Protein AF-A0A344U1S7-F1 (afdb_monomer_lite)

pLDDT: mean 80.62, std 12.81, range [41.5, 94.44]

Organism: NCBI:txid68209

Sequence (99 aa):
MEAGEDPEVPEAESQVVTELLNEMLPSVRVPADAAPKEVVRLVAGSLGPALQSMVAGFSLAFTSLAMAHDNGRTDLTSTDVLRTLALEVERGTYDDGTP

Radius of gyration: 18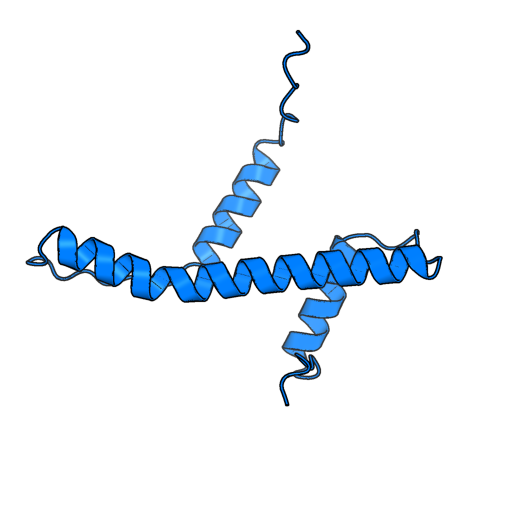.5 Å; chains: 1; bounding box: 39×28×47 Å

Secondary structure (DSSP, 8-state):
----------HHHHHHHHHHHHHHSPP----TT--HHHHHHHHHHHHHHHHHHHHHHHHHHHHHHHHHHHTT-TT--HHHHHHHHHHHHHTT-------

Structure (mmCIF, N/CA/C/O backbone):
data_AF-A0A344U1S7-F1
#
_entry.id   AF-A0A344U1S7-F1
#
loop_
_atom_site.group_PDB
_atom_site.id
_atom_site.type_symbol
_atom_site.label_atom_id
_atom_site.label_alt_id
_atom_site.label_comp_id
_atom_site.label_asym_id
_atom_site.label_entity_id
_atom_site.label_seq_id
_atom_site.pdbx_PDB_ins_code
_atom_site.Cartn_x
_atom_site.Cartn_y
_atom_site.Cartn_z
_atom_site.occupancy
_atom_site.B_iso_or_equiv
_atom_site.auth_seq_id
_atom_site.auth_comp_id
_atom_site.auth_asym_id
_atom_site.auth_atom_id
_atom_site.pdbx_PDB_model_num
ATOM 1 N N . MET A 1 1 ? 20.634 18.777 23.291 1.00 43.12 1 MET A N 1
ATOM 2 C CA . MET A 1 1 ? 20.516 18.284 21.908 1.00 43.12 1 MET A CA 1
ATOM 3 C C . MET A 1 1 ? 20.095 16.838 22.068 1.00 43.12 1 MET A C 1
ATOM 5 O O . MET A 1 1 ? 20.948 16.010 22.349 1.00 43.12 1 MET A O 1
ATOM 9 N N . GLU A 1 2 ? 18.789 16.578 22.122 1.00 43.41 2 GLU A N 1
ATOM 10 C CA . GLU A 1 2 ? 18.279 15.204 22.164 1.00 43.41 2 GLU A CA 1
ATOM 11 C C . GLU A 1 2 ? 18.520 14.607 20.780 1.00 43.41 2 GLU A C 1
ATOM 13 O O . GLU A 1 2 ? 17.964 15.080 19.789 1.00 43.41 2 GLU A O 1
ATOM 18 N N . ALA A 1 3 ? 19.444 13.652 20.702 1.00 50.88 3 ALA A N 1
ATOM 19 C CA . ALA A 1 3 ? 19.511 12.753 19.567 1.00 50.88 3 ALA A CA 1
ATOM 20 C C . ALA A 1 3 ? 18.240 11.909 19.646 1.00 50.88 3 ALA A C 1
ATOM 22 O O . ALA A 1 3 ? 18.039 11.224 20.644 1.00 50.88 3 ALA A O 1
ATOM 23 N N . GLY A 1 4 ? 17.358 12.039 18.656 1.00 50.69 4 GLY A N 1
ATOM 24 C CA . GLY A 1 4 ? 16.210 11.155 18.547 1.00 50.69 4 GLY A CA 1
ATOM 25 C C . GLY A 1 4 ? 16.723 9.724 18.476 1.00 50.69 4 GLY A C 1
ATOM 26 O O . GLY A 1 4 ? 17.434 9.380 17.534 1.00 50.69 4 GLY A O 1
ATOM 27 N N . GLU A 1 5 ? 16.421 8.932 19.501 1.00 47.91 5 GLU A N 1
ATOM 28 C CA . GLU A 1 5 ? 16.435 7.478 19.402 1.00 47.91 5 GLU A CA 1
ATOM 29 C C . GLU A 1 5 ? 15.477 7.123 18.265 1.00 47.91 5 GLU A C 1
ATOM 31 O O . GLU A 1 5 ? 14.259 7.237 18.401 1.00 47.91 5 GLU A O 1
ATOM 36 N N . ASP A 1 6 ? 16.041 6.788 17.104 1.00 58.94 6 ASP A N 1
ATOM 37 C CA . ASP A 1 6 ? 15.297 6.083 16.070 1.00 58.94 6 ASP A CA 1
ATOM 38 C C . ASP A 1 6 ? 14.813 4.789 16.738 1.00 58.94 6 ASP A C 1
ATOM 40 O O . ASP A 1 6 ? 15.647 4.079 17.314 1.00 58.94 6 ASP A O 1
ATOM 44 N N . PRO A 1 7 ? 13.500 4.507 16.774 1.00 57.25 7 PRO A N 1
ATOM 45 C CA . PRO A 1 7 ? 13.012 3.291 17.399 1.00 57.25 7 PRO A CA 1
ATOM 46 C C . PRO A 1 7 ? 13.743 2.106 16.768 1.00 57.25 7 PRO A C 1
ATOM 48 O O . PRO A 1 7 ? 13.737 1.952 15.548 1.00 57.25 7 PRO A O 1
ATOM 51 N N . GLU A 1 8 ? 14.401 1.292 17.597 1.00 61.00 8 GLU A N 1
ATOM 52 C CA . GLU A 1 8 ? 15.025 0.042 17.169 1.00 61.00 8 GLU A CA 1
ATOM 53 C C . GLU A 1 8 ? 13.910 -0.865 16.638 1.00 61.00 8 GLU A C 1
ATOM 55 O O . GLU A 1 8 ? 13.229 -1.561 17.393 1.00 61.00 8 GLU A O 1
ATOM 60 N N . VAL A 1 9 ? 13.659 -0.789 15.329 1.00 62.31 9 VAL A N 1
ATOM 61 C CA . VAL A 1 9 ? 12.727 -1.680 14.647 1.00 62.31 9 VAL A CA 1
ATOM 62 C C . VAL A 1 9 ? 13.352 -3.073 14.717 1.00 62.31 9 VAL A C 1
ATOM 64 O O . VAL A 1 9 ? 14.459 -3.253 14.199 1.00 62.31 9 VAL A O 1
ATOM 67 N N . PRO A 1 10 ? 12.697 -4.061 15.351 1.00 70.31 10 PRO A N 1
ATOM 68 C CA . PRO A 1 10 ? 13.207 -5.423 15.414 1.00 70.31 10 PRO A CA 1
ATOM 69 C C . PRO A 1 10 ? 13.580 -5.918 14.011 1.00 70.31 10 PRO A C 1
ATOM 71 O O . PRO A 1 10 ? 12.798 -5.762 13.073 1.00 70.31 10 PRO A O 1
ATOM 74 N N . GLU A 1 11 ? 14.746 -6.553 13.855 1.00 68.25 11 GLU A N 1
ATOM 75 C CA . GLU A 1 11 ? 15.239 -7.046 12.553 1.00 68.25 11 GLU A CA 1
ATOM 76 C C . GLU A 1 11 ? 14.191 -7.898 11.808 1.00 68.25 11 GLU A C 1
ATOM 78 O O . GLU A 1 11 ? 14.080 -7.832 10.584 1.00 68.25 11 GLU A O 1
ATOM 83 N N . ALA A 1 12 ? 13.362 -8.633 12.558 1.00 67.19 12 ALA A N 1
ATOM 84 C CA . ALA A 1 12 ? 12.248 -9.417 12.033 1.00 67.19 12 ALA A CA 1
ATOM 85 C C . ALA A 1 12 ? 11.151 -8.562 11.363 1.00 67.19 12 ALA A C 1
ATOM 87 O O . ALA A 1 12 ? 10.628 -8.951 10.322 1.00 67.19 12 ALA A O 1
ATOM 88 N N . GLU A 1 13 ? 10.810 -7.394 11.915 1.00 67.25 13 GLU A N 1
ATOM 89 C CA . GLU A 1 13 ? 9.816 -6.486 11.324 1.00 67.25 13 GLU A CA 1
ATOM 90 C C . GLU A 1 13 ? 10.358 -5.836 10.045 1.00 67.25 13 GLU A C 1
ATOM 92 O O . GLU A 1 13 ? 9.651 -5.746 9.041 1.00 67.25 13 GLU A O 1
ATOM 97 N N . SER A 1 14 ? 11.643 -5.471 10.041 1.00 70.44 14 SER A N 1
ATOM 98 C CA . SER A 1 14 ? 12.332 -4.947 8.854 1.00 70.44 14 SER A CA 1
ATOM 99 C C . SER A 1 14 ? 12.363 -5.965 7.703 1.00 70.44 14 SER A C 1
ATOM 101 O O . SER A 1 14 ? 12.140 -5.617 6.536 1.00 70.44 14 SER A O 1
ATOM 103 N N . GLN A 1 15 ? 12.568 -7.247 8.022 1.00 77.00 15 GLN A N 1
ATOM 104 C CA . GLN A 1 15 ? 12.548 -8.324 7.034 1.00 77.00 15 GLN A CA 1
ATOM 105 C C . GLN A 1 15 ? 11.154 -8.516 6.417 1.00 77.00 15 GLN A C 1
ATOM 107 O O . GLN A 1 15 ? 11.044 -8.592 5.194 1.00 77.00 15 GLN A O 1
ATOM 112 N N . VAL A 1 16 ? 10.093 -8.510 7.230 1.00 80.19 16 VAL A N 1
ATOM 113 C CA . VAL A 1 16 ? 8.702 -8.631 6.749 1.00 80.19 16 VAL A CA 1
ATOM 114 C C . VAL A 1 16 ? 8.327 -7.469 5.826 1.00 80.19 16 VAL A C 1
ATOM 116 O O . VAL A 1 16 ? 7.724 -7.681 4.773 1.00 80.19 16 VAL A O 1
ATOM 119 N N . VAL A 1 17 ? 8.721 -6.240 6.173 1.00 75.56 17 VAL A N 1
ATOM 120 C CA . VAL A 1 17 ? 8.490 -5.065 5.316 1.00 75.56 17 VAL A CA 1
ATOM 121 C C . VAL A 1 17 ? 9.234 -5.206 3.987 1.00 75.56 17 VAL A C 1
ATOM 123 O O . VAL A 1 17 ? 8.677 -4.906 2.933 1.00 75.56 17 VAL A O 1
ATOM 126 N N . THR A 1 18 ? 10.471 -5.698 4.015 1.00 77.56 18 THR A N 1
ATOM 127 C CA . THR A 1 18 ? 11.276 -5.905 2.803 1.00 77.56 18 THR A CA 1
ATOM 128 C C . THR A 1 18 ? 10.682 -6.982 1.892 1.00 77.56 18 THR A C 1
ATOM 130 O O . THR A 1 18 ? 10.661 -6.811 0.673 1.00 77.56 18 THR A O 1
ATOM 133 N N . GLU A 1 19 ? 10.173 -8.077 2.456 1.00 85.12 19 GLU A N 1
ATOM 134 C CA . GLU A 1 19 ? 9.489 -9.134 1.700 1.00 85.12 19 GLU A CA 1
ATOM 135 C C . GLU A 1 19 ? 8.210 -8.610 1.040 1.00 85.12 19 GLU A C 1
ATOM 137 O O . GLU A 1 19 ? 8.063 -8.740 -0.175 1.00 85.12 19 GLU A O 1
ATOM 142 N N . LEU A 1 20 ? 7.358 -7.908 1.793 1.00 80.50 20 LEU A N 1
ATOM 143 C CA . LEU A 1 20 ? 6.149 -7.281 1.255 1.00 80.50 20 LEU A CA 1
ATOM 144 C C . LEU A 1 20 ? 6.468 -6.286 0.130 1.00 80.50 20 LEU A C 1
ATOM 146 O O . LEU A 1 20 ? 5.785 -6.253 -0.893 1.00 80.50 20 LEU A O 1
ATOM 150 N N . LEU A 1 21 ? 7.517 -5.476 0.295 1.00 79.50 21 LEU A N 1
ATOM 151 C CA . LEU A 1 21 ? 7.972 -4.565 -0.754 1.00 79.50 21 LEU A CA 1
ATOM 152 C C . LEU A 1 21 ? 8.371 -5.340 -2.013 1.00 79.50 21 LEU A C 1
ATOM 154 O O . LEU A 1 21 ? 7.935 -4.989 -3.104 1.00 79.50 21 LEU A O 1
ATOM 158 N N . ASN A 1 22 ? 9.145 -6.416 -1.885 1.00 82.38 22 ASN A N 1
ATOM 159 C CA . ASN A 1 22 ? 9.537 -7.230 -3.036 1.00 82.38 22 ASN A CA 1
ATOM 160 C C . ASN A 1 22 ? 8.343 -7.905 -3.732 1.00 82.38 22 ASN A C 1
ATOM 162 O O . ASN A 1 22 ? 8.385 -8.075 -4.949 1.00 82.38 22 ASN A O 1
ATOM 166 N N . GLU A 1 23 ? 7.287 -8.258 -2.997 1.00 83.06 23 GLU A N 1
ATOM 167 C CA . GLU A 1 23 ? 6.049 -8.803 -3.569 1.00 83.06 23 GLU A CA 1
ATOM 168 C C . GLU A 1 23 ? 5.226 -7.749 -4.323 1.00 83.06 23 GLU A C 1
ATOM 170 O O . GLU A 1 23 ? 4.649 -8.040 -5.372 1.00 83.06 23 GLU A O 1
ATOM 175 N N . MET A 1 24 ? 5.184 -6.518 -3.811 1.00 81.38 24 MET A N 1
ATOM 176 C CA . MET A 1 24 ? 4.397 -5.424 -4.389 1.00 81.38 24 MET A CA 1
ATOM 177 C C . MET A 1 24 ? 5.079 -4.751 -5.587 1.00 81.38 24 MET A C 1
ATOM 179 O O . MET A 1 24 ? 4.407 -4.128 -6.417 1.00 81.38 24 MET A O 1
ATOM 183 N N . LEU A 1 25 ? 6.409 -4.831 -5.686 1.00 83.38 25 LEU A N 1
ATOM 184 C CA . LEU A 1 25 ? 7.156 -4.174 -6.754 1.00 83.38 25 LEU A CA 1
ATOM 185 C C . LEU A 1 25 ? 7.084 -4.971 -8.070 1.00 83.38 25 LEU A C 1
ATOM 187 O O . LEU A 1 25 ? 7.333 -6.177 -8.105 1.00 83.38 25 LEU A O 1
ATOM 191 N N . PRO A 1 26 ? 6.806 -4.305 -9.203 1.00 82.88 26 PRO A N 1
ATOM 192 C CA . PRO A 1 26 ? 6.752 -4.974 -10.491 1.00 82.88 26 PRO A CA 1
ATOM 193 C C . PRO A 1 26 ? 8.144 -5.410 -10.955 1.00 82.88 26 PRO A C 1
ATOM 195 O O . PRO A 1 26 ? 9.136 -4.694 -10.814 1.00 82.88 26 PRO A O 1
ATOM 198 N N . SER A 1 27 ? 8.207 -6.561 -11.624 1.00 83.88 27 SER A N 1
ATOM 199 C CA . SER A 1 27 ? 9.420 -6.986 -12.325 1.00 83.88 27 SER A CA 1
ATOM 200 C C . SER A 1 27 ? 9.685 -6.094 -13.545 1.00 83.88 27 SER A C 1
ATOM 202 O O . SER A 1 27 ? 8.917 -6.104 -14.510 1.00 83.88 27 SER A O 1
ATOM 204 N N . VAL A 1 28 ? 10.801 -5.358 -13.542 1.00 83.50 28 VAL A N 1
ATOM 205 C CA . VAL A 1 28 ? 11.218 -4.497 -14.662 1.00 83.50 28 VAL A CA 1
ATOM 206 C C . VAL A 1 28 ? 12.189 -5.255 -15.569 1.00 83.50 28 VAL A C 1
ATOM 208 O O . VAL A 1 28 ? 13.300 -5.590 -15.163 1.00 83.50 28 VAL A O 1
ATOM 211 N N . ARG A 1 29 ? 11.796 -5.522 -16.820 1.00 86.19 29 ARG A N 1
ATOM 212 C CA . ARG A 1 29 ? 12.698 -6.109 -17.826 1.00 86.19 29 ARG A CA 1
ATOM 213 C C . ARG A 1 29 ? 13.520 -5.012 -18.495 1.00 86.19 29 ARG A C 1
ATOM 215 O O . ARG A 1 29 ? 12.955 -4.119 -19.121 1.00 86.19 29 ARG A O 1
ATOM 222 N N . VAL A 1 30 ? 14.843 -5.103 -18.383 1.00 87.44 30 VAL A N 1
ATOM 223 C CA . VAL A 1 30 ? 15.787 -4.131 -18.952 1.00 87.44 30 VAL A CA 1
ATOM 224 C C . VAL A 1 30 ? 16.497 -4.744 -20.168 1.00 87.44 30 VAL A C 1
ATOM 226 O O . VAL A 1 30 ? 17.069 -5.828 -20.034 1.00 87.44 30 VAL A O 1
ATOM 229 N N . PRO A 1 31 ? 16.471 -4.095 -21.348 1.00 89.50 31 PRO A N 1
ATOM 230 C CA . PRO A 1 31 ? 17.261 -4.522 -22.505 1.00 89.50 31 PRO A CA 1
ATOM 231 C C . PRO A 1 31 ? 18.766 -4.492 -22.213 1.00 89.50 31 PRO A C 1
ATOM 233 O O . PRO A 1 31 ? 19.251 -3.589 -21.535 1.00 89.50 31 PRO A O 1
ATOM 236 N N . ALA A 1 32 ? 19.518 -5.461 -22.741 1.00 89.56 32 ALA A N 1
ATOM 237 C CA . ALA A 1 32 ? 20.959 -5.578 -22.485 1.00 89.56 32 ALA A CA 1
ATOM 238 C C . ALA A 1 32 ? 21.783 -4.412 -23.067 1.00 89.56 32 ALA A C 1
ATOM 240 O O . ALA A 1 32 ? 22.891 -4.146 -22.609 1.00 89.56 32 ALA A O 1
ATOM 241 N N . ASP A 1 33 ? 21.240 -3.728 -24.071 1.00 92.81 33 ASP A N 1
ATOM 242 C CA . ASP A 1 33 ? 21.818 -2.586 -24.775 1.00 92.81 33 ASP A CA 1
ATOM 243 C C . ASP A 1 33 ? 21.254 -1.232 -24.310 1.00 92.81 33 ASP A C 1
ATOM 245 O O . ASP A 1 33 ? 21.603 -0.196 -24.877 1.00 92.81 33 ASP A O 1
ATOM 249 N N . ALA A 1 34 ? 20.410 -1.219 -23.271 1.00 91.00 34 ALA A N 1
ATOM 250 C CA . ALA A 1 34 ? 19.792 0.002 -22.773 1.00 91.00 34 ALA A CA 1
ATOM 251 C C . ALA A 1 34 ? 20.838 0.987 -22.232 1.00 91.00 34 ALA A C 1
ATOM 253 O O . ALA A 1 34 ? 21.650 0.663 -21.357 1.00 91.00 34 ALA A O 1
ATOM 254 N N . ALA A 1 35 ? 20.770 2.236 -22.690 1.00 94.44 35 ALA A N 1
ATOM 255 C CA . ALA A 1 35 ? 21.568 3.306 -22.116 1.00 94.44 35 ALA A CA 1
ATOM 256 C C . ALA A 1 35 ? 21.111 3.593 -20.670 1.00 94.44 35 ALA A C 1
ATOM 258 O O . ALA A 1 35 ? 19.919 3.490 -20.365 1.00 94.44 35 ALA A O 1
ATOM 259 N N . PRO A 1 36 ? 21.996 4.070 -19.773 1.00 91.19 36 PRO A N 1
ATOM 260 C CA . PRO A 1 36 ? 21.640 4.337 -18.374 1.00 91.19 36 PRO A CA 1
ATOM 261 C C . PRO A 1 36 ? 20.386 5.211 -18.187 1.00 91.19 36 PRO A C 1
ATOM 263 O O . PRO A 1 36 ? 19.570 4.972 -17.300 1.00 91.19 36 PRO A O 1
ATOM 266 N N . LYS A 1 37 ? 20.179 6.202 -19.064 1.00 91.62 37 LYS A N 1
ATOM 267 C CA . LYS A 1 37 ? 18.998 7.081 -19.035 1.00 91.62 37 LYS A CA 1
ATOM 268 C C . LYS A 1 37 ? 17.694 6.349 -19.380 1.00 91.62 37 LYS A C 1
ATOM 270 O O . LYS A 1 37 ? 16.634 6.720 -18.877 1.00 91.62 37 LYS A O 1
ATOM 275 N N . GLU A 1 38 ? 17.761 5.337 -20.238 1.00 90.12 38 GLU A N 1
ATOM 276 C CA . GLU A 1 38 ? 16.612 4.514 -20.626 1.00 90.12 38 GLU A CA 1
ATOM 277 C C . GLU A 1 38 ? 16.228 3.566 -19.494 1.00 90.12 38 GLU A C 1
ATOM 279 O O . GLU A 1 38 ? 15.044 3.452 -19.184 1.00 90.12 38 GLU A O 1
ATOM 284 N N . VAL A 1 39 ? 17.217 2.998 -18.795 1.00 90.19 39 VAL A N 1
ATOM 285 C CA . VAL A 1 39 ? 16.995 2.197 -17.582 1.00 90.19 39 VAL A CA 1
ATOM 286 C C . VAL A 1 39 ? 16.269 3.014 -16.515 1.00 90.19 39 VAL A C 1
ATOM 288 O O . VAL A 1 39 ? 15.244 2.577 -16.002 1.00 90.19 39 VAL A O 1
ATOM 291 N N . VAL A 1 40 ? 16.735 4.235 -16.227 1.00 89.56 40 VAL A N 1
ATOM 292 C CA . VAL A 1 40 ? 16.078 5.123 -15.250 1.00 89.56 40 VAL A CA 1
ATOM 293 C C . VAL A 1 40 ? 14.626 5.401 -15.639 1.00 89.56 40 VAL A C 1
ATOM 295 O O . VAL A 1 40 ? 13.741 5.368 -14.786 1.00 89.56 40 VAL A O 1
ATOM 298 N N . ARG A 1 41 ? 14.356 5.644 -16.926 1.00 89.75 41 ARG A N 1
ATOM 299 C CA . ARG A 1 41 ? 12.995 5.902 -17.411 1.00 89.75 41 ARG A CA 1
ATOM 300 C C . ARG A 1 41 ? 12.101 4.661 -17.304 1.00 89.75 41 ARG A C 1
ATOM 302 O O . ARG A 1 41 ? 10.946 4.800 -16.914 1.00 89.75 41 ARG A O 1
ATOM 309 N N . LEU A 1 42 ? 12.628 3.476 -17.617 1.00 89.56 42 LEU A N 1
ATOM 310 C CA . LEU A 1 42 ? 11.921 2.197 -17.485 1.00 89.56 42 LEU A CA 1
ATOM 311 C C . LEU A 1 42 ? 11.563 1.900 -16.028 1.00 89.56 42 LEU A C 1
ATOM 313 O O . LEU A 1 42 ? 10.415 1.562 -15.733 1.00 89.56 42 LEU A O 1
ATOM 317 N N . VAL A 1 43 ? 12.524 2.074 -15.119 1.00 86.81 43 VAL A N 1
ATOM 318 C CA . VAL A 1 43 ? 12.305 1.881 -13.683 1.00 86.81 43 VAL A CA 1
ATOM 319 C C . VAL A 1 43 ? 11.286 2.890 -13.170 1.00 86.81 43 VAL A C 1
ATOM 321 O O . VAL A 1 43 ? 10.283 2.477 -12.604 1.00 86.81 43 VAL A O 1
ATOM 324 N N . ALA A 1 44 ? 11.463 4.189 -13.427 1.00 86.50 44 ALA A N 1
ATOM 325 C CA . ALA A 1 44 ? 10.531 5.217 -12.958 1.00 86.50 44 ALA A CA 1
ATOM 326 C C . ALA A 1 44 ? 9.100 5.004 -13.482 1.00 86.50 44 ALA A C 1
ATOM 328 O O . ALA A 1 44 ? 8.142 5.143 -12.724 1.00 86.50 44 ALA A O 1
ATOM 329 N N . GLY A 1 45 ? 8.952 4.624 -14.756 1.00 87.31 45 GLY A N 1
ATOM 330 C CA . GLY A 1 45 ? 7.647 4.346 -15.359 1.00 87.31 45 GLY A CA 1
ATOM 331 C C . GLY A 1 45 ? 6.957 3.101 -14.798 1.00 87.31 45 GLY A C 1
ATOM 332 O O . GLY A 1 45 ? 5.732 3.050 -14.781 1.00 87.31 45 GLY A O 1
ATOM 333 N N . SER A 1 46 ? 7.725 2.121 -14.318 1.00 86.12 46 SER A N 1
ATOM 334 C CA . SER A 1 46 ? 7.179 0.874 -13.766 1.00 86.12 46 SER A CA 1
ATOM 335 C C . SER A 1 46 ? 6.919 0.975 -12.263 1.00 86.12 46 SER A C 1
ATOM 337 O O . SER A 1 46 ? 5.877 0.548 -11.781 1.00 86.12 46 SER A O 1
ATOM 339 N N . LEU A 1 47 ? 7.858 1.560 -11.517 1.00 85.81 47 LEU A N 1
ATOM 340 C CA . LEU A 1 47 ? 7.804 1.653 -10.058 1.00 85.81 47 LEU A CA 1
ATOM 341 C C . LEU A 1 47 ? 6.854 2.753 -9.579 1.00 85.81 47 LEU A C 1
ATOM 343 O O . LEU A 1 47 ? 6.222 2.594 -8.541 1.00 85.81 47 LEU A O 1
ATOM 347 N N . GLY A 1 48 ? 6.745 3.857 -10.326 1.00 84.38 48 GLY A N 1
ATOM 348 C CA . GLY A 1 48 ? 5.933 5.015 -9.945 1.00 84.38 48 GLY A CA 1
ATOM 349 C C . GLY A 1 48 ? 4.485 4.655 -9.593 1.00 84.38 48 GLY A C 1
ATOM 350 O O . GLY A 1 48 ? 4.060 4.962 -8.479 1.00 84.38 48 GLY A O 1
ATOM 351 N N . PRO A 1 49 ? 3.742 3.960 -10.477 1.00 87.06 49 PRO A N 1
ATOM 352 C CA . PRO A 1 49 ? 2.372 3.542 -10.189 1.00 87.06 49 PRO A CA 1
ATOM 353 C C . PRO A 1 49 ? 2.258 2.627 -8.964 1.00 87.06 49 PRO A C 1
ATOM 355 O O . PRO A 1 49 ? 1.387 2.841 -8.128 1.00 87.06 49 PRO A O 1
ATOM 358 N N . ALA A 1 50 ? 3.160 1.651 -8.817 1.00 85.12 50 ALA A N 1
ATOM 359 C CA . ALA A 1 50 ? 3.138 0.725 -7.684 1.00 85.12 50 ALA A CA 1
ATOM 360 C C . ALA A 1 50 ? 3.355 1.459 -6.350 1.00 85.12 50 ALA A C 1
ATOM 362 O O . ALA A 1 50 ? 2.590 1.276 -5.405 1.00 85.12 50 ALA A O 1
ATOM 363 N N . LEU A 1 51 ? 4.343 2.359 -6.298 1.00 84.62 51 LEU A N 1
ATOM 364 C CA . LEU A 1 51 ? 4.607 3.190 -5.122 1.00 84.62 51 LEU A CA 1
ATOM 365 C C . LEU A 1 51 ? 3.425 4.113 -4.803 1.00 84.62 51 LEU A C 1
ATOM 367 O O . LEU A 1 51 ? 3.063 4.260 -3.638 1.00 84.62 51 LEU A O 1
ATOM 371 N N . GLN A 1 52 ? 2.793 4.701 -5.821 1.00 87.75 52 GLN A N 1
ATOM 372 C CA . GLN A 1 52 ? 1.604 5.532 -5.636 1.00 87.75 52 GLN A CA 1
ATOM 373 C C . GLN A 1 52 ? 0.442 4.727 -5.035 1.00 87.75 52 GLN A C 1
ATOM 375 O O . GLN A 1 52 ? -0.189 5.196 -4.089 1.00 87.75 52 GLN A O 1
ATOM 380 N N . SER A 1 53 ? 0.188 3.514 -5.533 1.00 84.94 53 SER A N 1
ATOM 381 C CA . SER A 1 53 ? -0.835 2.619 -4.979 1.00 84.94 53 SER A CA 1
ATOM 382 C C . SER A 1 53 ? -0.541 2.229 -3.530 1.00 84.94 53 SER A C 1
ATOM 384 O O . SER A 1 53 ? -1.453 2.239 -2.707 1.00 84.94 53 SER A O 1
ATOM 386 N N . MET A 1 54 ? 0.721 1.945 -3.188 1.00 83.50 54 MET A N 1
ATOM 387 C CA . MET A 1 54 ? 1.111 1.651 -1.804 1.00 83.50 54 MET A CA 1
ATOM 388 C C . MET A 1 54 ? 0.832 2.835 -0.876 1.00 83.50 54 MET A C 1
ATOM 390 O O . MET A 1 54 ? 0.192 2.666 0.160 1.00 83.50 54 MET A O 1
ATOM 394 N N . VAL A 1 55 ? 1.269 4.040 -1.256 1.00 87.50 55 VAL A N 1
ATOM 395 C CA . VAL A 1 55 ? 1.031 5.256 -0.462 1.00 87.50 55 VAL A CA 1
ATOM 396 C C . VAL A 1 55 ? -0.467 5.500 -0.280 1.00 87.50 55 VAL A C 1
ATOM 398 O O . VAL A 1 55 ? -0.896 5.757 0.842 1.00 87.50 55 VAL A O 1
ATOM 401 N N . ALA A 1 56 ? -1.265 5.359 -1.341 1.00 87.12 56 ALA A N 1
ATOM 402 C CA . ALA A 1 56 ? -2.716 5.515 -1.268 1.00 87.12 56 ALA A CA 1
ATOM 403 C C . ALA A 1 56 ? -3.359 4.514 -0.291 1.00 87.12 56 ALA A C 1
ATOM 405 O O . ALA A 1 56 ? -4.137 4.919 0.572 1.00 87.12 56 ALA A O 1
ATOM 406 N N . GLY A 1 57 ? -2.980 3.232 -0.363 1.00 84.12 57 GLY A N 1
ATOM 407 C CA . GLY A 1 57 ? -3.470 2.199 0.554 1.00 84.12 57 GLY A CA 1
ATOM 408 C C . GLY A 1 57 ? -3.105 2.474 2.017 1.00 84.12 57 GLY A C 1
ATOM 409 O O . GLY A 1 57 ? -3.953 2.344 2.901 1.00 84.12 57 GLY A O 1
ATOM 410 N N . PHE A 1 58 ? -1.875 2.927 2.287 1.00 84.69 58 PHE A N 1
ATOM 411 C CA . PHE A 1 58 ? -1.465 3.318 3.639 1.00 84.69 58 PHE A CA 1
ATOM 412 C C . PHE A 1 58 ? -2.218 4.552 4.146 1.00 84.69 58 PHE A C 1
ATOM 414 O O . PHE A 1 58 ? -2.671 4.555 5.292 1.00 84.69 58 PHE A O 1
ATOM 421 N N . SER A 1 59 ? -2.384 5.583 3.312 1.00 90.19 59 SER A N 1
ATOM 422 C CA . SER A 1 59 ? -3.162 6.775 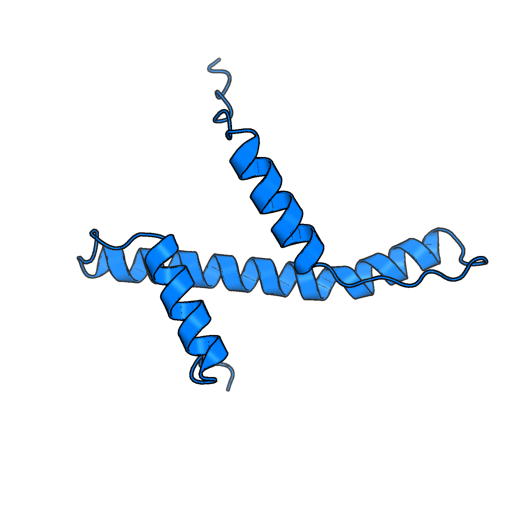3.668 1.00 90.19 59 SER A CA 1
ATOM 423 C C . SER A 1 59 ? -4.604 6.416 4.016 1.00 90.19 59 SER A C 1
ATOM 425 O O . SER A 1 59 ? -5.102 6.843 5.055 1.00 90.19 59 SER A O 1
ATOM 427 N N . LEU A 1 60 ? -5.243 5.569 3.210 1.00 87.12 60 LEU A N 1
ATOM 428 C CA . LEU A 1 60 ? -6.592 5.074 3.463 1.00 87.12 60 LEU A CA 1
ATOM 429 C C . 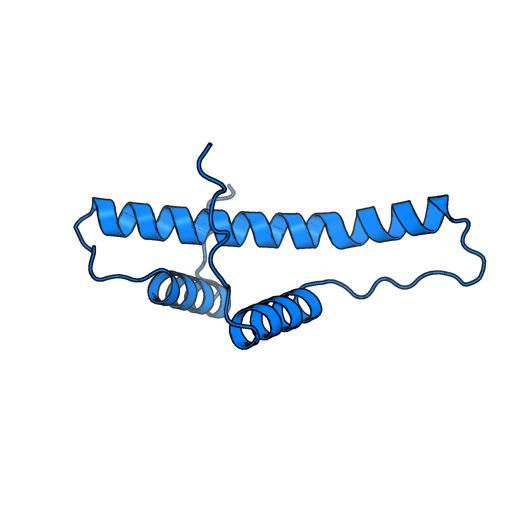LEU A 1 60 ? -6.696 4.320 4.793 1.00 87.12 60 LEU A C 1
ATOM 431 O O . LEU A 1 60 ? -7.608 4.586 5.577 1.00 87.12 60 LEU A O 1
ATOM 435 N N . ALA A 1 61 ? -5.778 3.389 5.060 1.00 85.88 61 ALA A N 1
ATOM 436 C CA . ALA A 1 61 ? -5.776 2.624 6.303 1.00 85.88 61 ALA A CA 1
ATOM 437 C C . ALA A 1 61 ? -5.610 3.538 7.524 1.00 85.88 61 ALA A C 1
ATOM 439 O O . ALA A 1 61 ? -6.316 3.382 8.521 1.00 85.88 61 ALA A O 1
ATOM 440 N N . PHE A 1 62 ? -4.726 4.534 7.427 1.00 87.50 62 PHE A N 1
ATOM 441 C CA . PHE A 1 62 ? -4.503 5.499 8.497 1.00 87.50 62 PHE A CA 1
ATOM 442 C C . PHE A 1 62 ? -5.731 6.387 8.736 1.00 87.50 62 PHE A C 1
ATOM 444 O O . PHE A 1 62 ? -6.168 6.539 9.876 1.00 87.50 62 PHE A O 1
ATOM 451 N N . THR A 1 63 ? -6.338 6.923 7.674 1.00 91.19 63 THR A N 1
ATOM 452 C CA . THR A 1 63 ? -7.573 7.712 7.774 1.00 91.19 63 THR A CA 1
ATOM 453 C C . THR A 1 63 ? -8.722 6.880 8.338 1.00 91.19 63 THR A C 1
ATOM 455 O O . THR A 1 63 ? -9.447 7.355 9.207 1.00 91.19 63 THR A O 1
ATOM 458 N N . SER A 1 64 ? -8.862 5.625 7.912 1.00 87.56 64 SER A N 1
ATOM 459 C CA . SER A 1 64 ? -9.891 4.708 8.416 1.00 87.56 64 SER A CA 1
ATOM 460 C C . SER A 1 64 ? -9.729 4.422 9.909 1.00 87.56 64 SER A C 1
ATOM 462 O O . SER A 1 64 ? -10.714 4.422 10.648 1.00 87.56 64 SER A O 1
ATOM 464 N N . LEU A 1 65 ? -8.489 4.246 10.375 1.00 90.50 65 LEU A N 1
ATOM 465 C CA . LEU A 1 65 ? -8.195 4.076 11.795 1.00 90.50 65 LEU A CA 1
ATOM 466 C C . LEU A 1 65 ? -8.514 5.340 12.600 1.00 90.50 65 LEU A C 1
ATOM 468 O O . LEU A 1 65 ? -9.181 5.250 13.629 1.00 90.50 65 LEU A O 1
ATOM 472 N N . ALA A 1 66 ? -8.091 6.507 12.110 1.00 91.12 66 ALA A N 1
ATOM 473 C CA . ALA A 1 66 ? -8.386 7.785 12.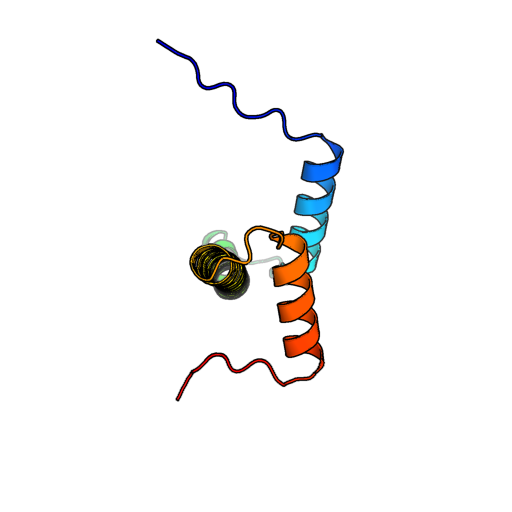751 1.00 91.12 66 ALA A CA 1
ATOM 474 C C . ALA A 1 66 ? -9.902 8.005 12.876 1.00 91.12 66 ALA A C 1
ATOM 476 O O . ALA A 1 66 ? -10.394 8.271 13.968 1.00 91.12 66 ALA A O 1
ATOM 477 N N . MET A 1 67 ? -10.661 7.770 11.798 1.00 89.88 67 MET A N 1
ATOM 478 C CA . MET A 1 67 ? -12.125 7.855 11.822 1.00 89.88 67 MET A CA 1
ATOM 479 C C . MET A 1 67 ? -12.748 6.888 12.833 1.00 89.88 67 MET A C 1
ATOM 481 O O . MET A 1 67 ? -13.715 7.238 13.507 1.00 89.88 67 MET A O 1
ATOM 485 N N . ALA A 1 68 ? -12.231 5.665 12.961 1.00 88.88 68 ALA A N 1
ATOM 486 C CA . ALA A 1 68 ? -12.738 4.728 13.955 1.00 88.88 68 ALA A CA 1
ATOM 487 C C . ALA A 1 68 ? -12.483 5.217 15.389 1.00 88.88 68 ALA A C 1
ATOM 489 O O . ALA A 1 68 ? -13.390 5.185 16.226 1.00 88.88 68 ALA A O 1
ATOM 490 N N . HIS A 1 69 ? -11.276 5.711 15.666 1.00 91.50 69 HIS A N 1
ATOM 491 C CA . HIS A 1 69 ? -10.902 6.244 16.978 1.00 91.50 69 HIS A CA 1
ATOM 492 C C . HIS A 1 69 ? -11.712 7.490 17.339 1.00 91.50 69 HIS A C 1
ATOM 494 O O . HIS A 1 69 ? -12.229 7.563 18.455 1.00 91.50 69 HIS A O 1
ATOM 500 N N . ASP A 1 70 ? -11.917 8.402 16.387 1.00 91.19 70 ASP A N 1
ATOM 501 C CA . ASP A 1 70 ? -12.744 9.604 16.554 1.00 91.19 70 ASP A CA 1
ATOM 502 C C . ASP A 1 70 ? -14.212 9.261 16.868 1.00 91.19 70 ASP A C 1
ATOM 504 O O . ASP A 1 70 ? -14.881 9.970 17.620 1.00 91.19 70 ASP A O 1
ATOM 508 N N . ASN A 1 71 ? -14.706 8.126 16.363 1.00 90.50 71 ASN A N 1
ATOM 509 C CA . ASN A 1 71 ? -16.036 7.590 16.670 1.00 90.50 71 ASN A CA 1
ATOM 510 C C . ASN A 1 71 ? -16.093 6.787 17.988 1.00 90.50 71 ASN A C 1
ATOM 512 O O . ASN A 1 71 ? -17.094 6.126 18.275 1.00 90.50 71 ASN A O 1
ATOM 516 N N . GLY A 1 72 ? -15.029 6.818 18.795 1.00 89.56 72 GLY A N 1
ATOM 517 C CA . GLY A 1 72 ? -14.948 6.152 20.096 1.00 89.56 72 GLY A CA 1
ATOM 518 C C . GLY A 1 72 ? -14.562 4.672 20.037 1.00 89.56 72 GLY A C 1
ATOM 519 O O . GLY A 1 72 ? -14.517 4.021 21.080 1.00 89.56 72 GLY A O 1
ATOM 520 N N . ARG A 1 73 ? -14.247 4.132 18.852 1.00 88.38 73 ARG A N 1
ATOM 521 C CA . ARG A 1 73 ? -13.744 2.759 18.659 1.00 88.38 73 ARG A CA 1
ATOM 522 C C . ARG A 1 73 ? -12.226 2.701 18.804 1.00 88.38 73 ARG A C 1
ATOM 524 O O . ARG A 1 73 ? -11.514 2.245 17.912 1.00 88.38 73 ARG A O 1
ATOM 531 N N . THR A 1 74 ? -11.722 3.185 19.935 1.00 89.50 74 THR A N 1
ATOM 532 C CA . THR A 1 74 ? -10.282 3.194 20.251 1.00 89.50 74 THR A CA 1
ATOM 533 C C . THR A 1 74 ? -9.721 1.801 20.548 1.00 89.50 74 THR A C 1
ATOM 535 O O . THR A 1 74 ? -8.511 1.643 20.682 1.00 89.50 74 THR A O 1
ATOM 538 N N . ASP A 1 75 ? -10.589 0.786 20.618 1.00 90.75 75 ASP A N 1
ATOM 539 C CA . ASP A 1 75 ? -10.237 -0.632 20.706 1.00 90.75 75 ASP A CA 1
ATOM 540 C C . ASP A 1 75 ? -9.659 -1.198 19.400 1.00 90.75 75 ASP A C 1
ATOM 542 O O . ASP A 1 75 ? -9.020 -2.248 19.428 1.00 90.75 75 ASP A O 1
ATOM 546 N N . LEU A 1 76 ? -9.880 -0.529 18.263 1.00 90.06 76 LEU A N 1
ATOM 547 C CA . LEU A 1 76 ? -9.412 -1.006 16.965 1.00 90.06 76 LEU A CA 1
ATOM 548 C C . LEU A 1 76 ? -7.936 -0.689 16.736 1.00 90.06 76 LEU A C 1
ATOM 550 O O . LEU A 1 76 ? -7.471 0.424 16.993 1.00 90.06 76 LEU A O 1
ATOM 554 N N . THR A 1 77 ? -7.215 -1.657 16.177 1.00 88.75 77 THR A N 1
ATOM 555 C CA . THR A 1 77 ? -5.818 -1.493 15.763 1.00 88.75 77 THR A CA 1
ATOM 556 C C . THR A 1 77 ? -5.704 -1.232 14.259 1.00 88.75 77 THR A C 1
ATOM 558 O O . THR A 1 77 ? -6.617 -1.530 13.485 1.00 88.75 77 THR A O 1
ATOM 561 N N . SER A 1 78 ? -4.552 -0.721 13.810 1.00 81.31 78 SER A N 1
ATOM 562 C CA . SER A 1 78 ? -4.230 -0.607 12.378 1.00 81.31 78 SER A CA 1
ATOM 563 C C . SER A 1 78 ? -4.330 -1.954 11.655 1.00 81.31 78 SER A C 1
ATOM 565 O O . SER A 1 78 ? -4.803 -2.008 10.523 1.00 81.31 78 SER A O 1
ATOM 567 N N . THR A 1 79 ? -3.961 -3.049 12.322 1.00 85.88 79 THR A N 1
ATOM 568 C CA . THR A 1 79 ? -4.077 -4.415 11.798 1.00 85.88 79 THR A CA 1
ATOM 569 C C . THR A 1 79 ? -5.530 -4.816 11.539 1.00 85.88 79 THR A C 1
ATOM 571 O O . THR A 1 79 ? -5.817 -5.446 10.521 1.00 85.88 79 THR A O 1
ATOM 574 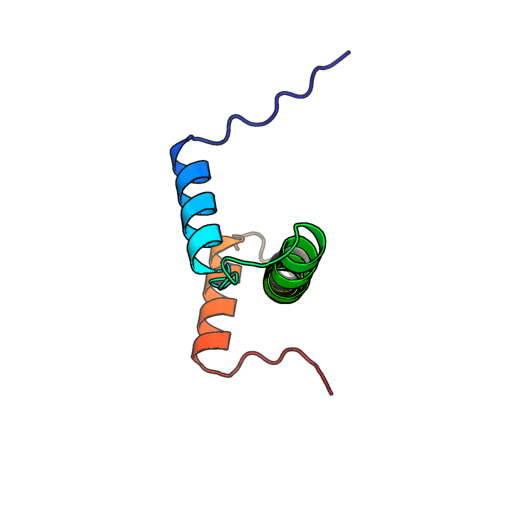N N . ASP A 1 80 ? -6.461 -4.442 12.421 1.00 87.06 80 ASP A N 1
ATOM 575 C CA . ASP A 1 80 ? -7.888 -4.750 12.248 1.00 87.06 80 ASP A CA 1
ATOM 576 C C . ASP A 1 80 ? -8.492 -3.985 11.065 1.00 87.06 80 ASP A C 1
ATOM 578 O O . ASP A 1 80 ? -9.271 -4.539 10.281 1.00 87.06 80 ASP A O 1
ATOM 582 N N . VAL A 1 81 ? -8.081 -2.726 10.899 1.00 85.88 81 VAL A N 1
ATOM 583 C CA . VAL A 1 81 ? -8.477 -1.887 9.763 1.00 85.88 81 VAL A CA 1
ATOM 584 C C . VAL A 1 81 ? -7.916 -2.447 8.456 1.00 85.88 81 VAL A C 1
ATOM 586 O O . VAL A 1 81 ? -8.678 -2.684 7.521 1.00 85.88 81 VAL A O 1
ATOM 589 N N . LEU A 1 82 ? -6.614 -2.743 8.399 1.00 84.44 82 LEU A N 1
ATOM 590 C CA . LEU A 1 82 ? -5.963 -3.320 7.217 1.00 84.44 82 LEU A CA 1
ATOM 591 C C . LEU A 1 82 ? -6.583 -4.662 6.811 1.00 84.44 82 LEU A C 1
ATOM 593 O O . LEU A 1 82 ? -6.814 -4.897 5.627 1.00 84.44 82 LEU A O 1
ATOM 597 N N . ARG A 1 83 ? -6.912 -5.526 7.779 1.00 86.25 83 ARG A N 1
ATOM 598 C CA . ARG A 1 83 ? -7.612 -6.793 7.516 1.00 86.25 83 ARG A CA 1
ATOM 599 C C . ARG A 1 83 ? -8.986 -6.557 6.894 1.00 86.25 83 ARG A C 1
ATOM 601 O O . ARG A 1 83 ? -9.360 -7.270 5.969 1.00 86.25 83 ARG A O 1
ATOM 608 N N . THR A 1 84 ? -9.739 -5.589 7.409 1.00 87.50 84 THR A N 1
ATOM 609 C CA . THR A 1 84 ? -11.077 -5.269 6.893 1.00 87.50 84 THR A CA 1
ATOM 610 C C . THR A 1 84 ? -10.993 -4.768 5.455 1.00 87.50 84 THR A C 1
ATOM 612 O O . THR A 1 84 ? -11.664 -5.324 4.590 1.00 87.50 84 THR A O 1
ATOM 615 N N . LEU A 1 85 ? -10.093 -3.820 5.183 1.00 84.56 85 LEU A N 1
ATOM 616 C CA . LEU A 1 85 ? -9.852 -3.297 3.836 1.00 84.56 85 LEU A CA 1
ATOM 617 C C . LEU A 1 85 ? -9.425 -4.404 2.861 1.00 84.56 85 LEU A C 1
ATOM 619 O O . LEU A 1 85 ? -9.958 -4.498 1.758 1.00 84.56 85 LEU A O 1
ATOM 623 N N . ALA A 1 86 ? -8.517 -5.293 3.273 1.00 84.56 86 ALA A N 1
ATOM 624 C CA . ALA A 1 86 ? -8.093 -6.423 2.447 1.00 84.56 86 ALA A CA 1
ATOM 625 C C . ALA A 1 86 ? -9.266 -7.356 2.092 1.00 84.56 86 ALA A C 1
ATOM 627 O O . ALA A 1 86 ? -9.397 -7.773 0.941 1.00 84.56 86 ALA A O 1
ATOM 628 N N . LEU A 1 87 ? -10.149 -7.641 3.056 1.00 87.94 87 LEU A N 1
ATOM 629 C CA . LEU A 1 87 ? -11.348 -8.453 2.833 1.00 87.94 87 LEU A CA 1
ATOM 630 C C . LEU A 1 87 ? -12.360 -7.757 1.913 1.00 87.94 87 LEU A C 1
ATOM 632 O O . LEU A 1 87 ? -13.023 -8.427 1.126 1.00 87.94 87 LEU A O 1
ATOM 636 N N . GLU A 1 88 ? -12.507 -6.436 1.998 1.00 86.25 88 GLU A N 1
ATOM 637 C CA . GLU A 1 88 ? -13.383 -5.665 1.106 1.00 86.25 88 GLU A CA 1
ATOM 638 C C . GLU A 1 88 ? -12.865 -5.654 -0.335 1.00 86.25 88 GLU A C 1
ATOM 640 O O . GLU A 1 88 ? -13.652 -5.816 -1.272 1.00 86.25 88 GLU A O 1
ATOM 645 N N . VAL A 1 89 ? -11.548 -5.534 -0.518 1.00 82.81 89 VAL A N 1
ATOM 646 C CA . VAL A 1 89 ? -10.899 -5.633 -1.832 1.00 82.81 89 VAL A CA 1
ATOM 647 C C . VAL A 1 89 ? -11.071 -7.035 -2.419 1.00 82.81 89 VAL A C 1
ATOM 649 O O . VAL A 1 89 ? -11.490 -7.160 -3.568 1.00 82.81 89 VAL A O 1
ATOM 652 N N . GLU A 1 90 ? -10.829 -8.094 -1.638 1.00 82.75 90 GLU A N 1
ATOM 653 C CA . GLU A 1 90 ? -11.022 -9.488 -2.078 1.00 82.75 90 GLU A CA 1
ATOM 654 C C . GLU A 1 90 ? -12.474 -9.761 -2.505 1.00 82.75 90 GLU A C 1
ATOM 656 O O . GLU A 1 90 ? -12.730 -10.461 -3.485 1.00 82.75 90 GLU A O 1
ATOM 661 N N . ARG A 1 91 ? -13.439 -9.172 -1.793 1.00 85.81 91 ARG A N 1
ATOM 662 C CA . ARG A 1 91 ? -14.872 -9.292 -2.098 1.00 85.81 91 ARG A CA 1
ATOM 663 C C . ARG A 1 91 ? -15.319 -8.422 -3.273 1.00 85.81 91 ARG A C 1
ATOM 665 O O . ARG A 1 91 ? -16.467 -8.550 -3.696 1.00 85.81 91 ARG A O 1
ATOM 672 N N . GLY A 1 92 ? -14.458 -7.538 -3.780 1.00 80.69 92 GLY A N 1
ATOM 673 C CA . GLY A 1 92 ? -14.814 -6.543 -4.793 1.00 80.69 92 GLY A CA 1
ATOM 674 C C . GLY A 1 92 ? -15.838 -5.517 -4.299 1.00 80.69 92 GLY A C 1
ATOM 675 O O . GLY A 1 92 ? -16.550 -4.926 -5.105 1.00 80.69 92 GLY A O 1
ATOM 676 N N . THR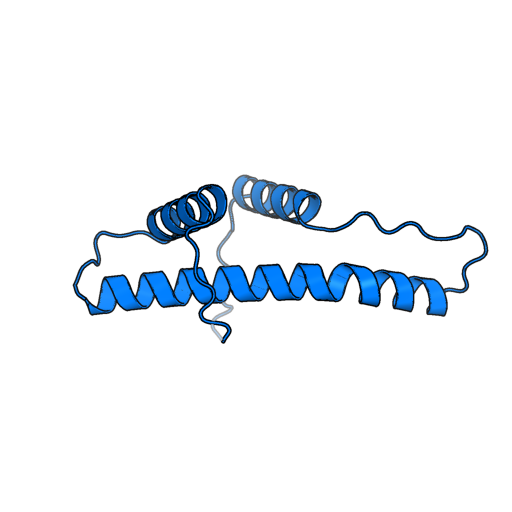 A 1 93 ? -15.957 -5.344 -2.981 1.00 78.38 93 THR A N 1
ATOM 677 C CA . THR A 1 93 ? -16.883 -4.395 -2.344 1.00 78.38 93 THR A CA 1
ATOM 678 C C . THR A 1 93 ? -16.193 -3.110 -1.910 1.00 78.38 93 THR A C 1
ATOM 680 O O . THR A 1 93 ? -16.859 -2.221 -1.389 1.00 78.38 93 THR A O 1
ATOM 683 N N . TYR A 1 94 ? -14.874 -3.023 -2.084 1.00 72.81 94 TYR A N 1
ATOM 684 C CA . TYR A 1 94 ? -14.129 -1.798 -1.850 1.00 72.81 94 TYR A CA 1
ATOM 685 C C . TYR A 1 94 ? -14.512 -0.748 -2.903 1.00 72.81 94 TYR A C 1
ATOM 687 O O . TYR A 1 94 ? -14.229 -0.918 -4.090 1.00 72.81 94 TYR A O 1
ATOM 695 N N . ASP A 1 95 ? -15.180 0.313 -2.457 1.00 65.75 95 ASP A N 1
ATOM 696 C CA . ASP A 1 95 ? -15.511 1.487 -3.260 1.00 65.75 95 ASP A CA 1
ATOM 697 C C . ASP A 1 95 ? -14.462 2.573 -2.988 1.00 65.75 95 ASP A C 1
ATOM 699 O O . ASP A 1 95 ? -14.415 3.150 -1.903 1.00 65.75 95 ASP A O 1
ATOM 703 N N . ASP A 1 96 ? -13.602 2.832 -3.973 1.00 63.16 96 ASP A N 1
ATOM 704 C CA . ASP A 1 96 ? -12.588 3.897 -3.933 1.00 63.16 96 ASP A CA 1
ATOM 705 C C . ASP A 1 96 ? -13.214 5.307 -4.017 1.00 63.16 96 ASP A C 1
ATOM 707 O O . ASP A 1 96 ? -12.514 6.318 -3.989 1.00 63.16 96 ASP A O 1
ATOM 711 N N . GLY A 1 97 ? -14.544 5.410 -4.148 1.00 53.34 97 GLY A N 1
ATOM 712 C CA . GLY A 1 97 ? -15.246 6.689 -4.234 1.00 53.34 97 GLY A CA 1
ATOM 713 C C . GLY A 1 97 ? -14.881 7.496 -5.484 1.00 53.34 97 GLY A C 1
ATOM 714 O O . GLY A 1 97 ? -15.096 8.711 -5.515 1.00 53.34 97 GLY A O 1
ATOM 715 N N . THR A 1 98 ? -14.318 6.853 -6.511 1.00 42.00 98 THR A N 1
ATOM 716 C CA . THR A 1 98 ? -14.071 7.480 -7.808 1.00 42.00 98 THR A CA 1
ATOM 717 C C . THR A 1 98 ? -15.376 7.513 -8.620 1.00 42.00 98 THR A C 1
ATOM 719 O O . THR A 1 98 ? -16.019 6.475 -8.770 1.00 42.00 98 THR A O 1
ATOM 722 N N . PRO A 1 99 ? -15.815 8.699 -9.092 1.00 41.50 99 PRO A N 1
ATOM 723 C CA . PRO A 1 99 ? -17.084 8.869 -9.805 1.00 41.50 99 PRO A CA 1
ATOM 724 C C . PRO A 1 99 ? -17.127 8.183 -11.175 1.00 41.50 99 PRO A C 1
ATOM 726 O O . PRO A 1 99 ? -16.057 8.035 -11.812 1.00 41.50 99 PRO A O 1
#

Foldseek 3Di:
DDDPPPPPDPPVNVVVVVVVVVVLADDQDDDPPDDPVRVVVSRCVRRVVSVVVVVVLVVVLVVQQVVCVVVVNVVDDSVNSNVVQVVCVVVVNDDPVDD